Protein AF-A0A517DVV5-F1 (afdb_monomer_lite)

pLDDT: mean 75.3, std 7.17, ra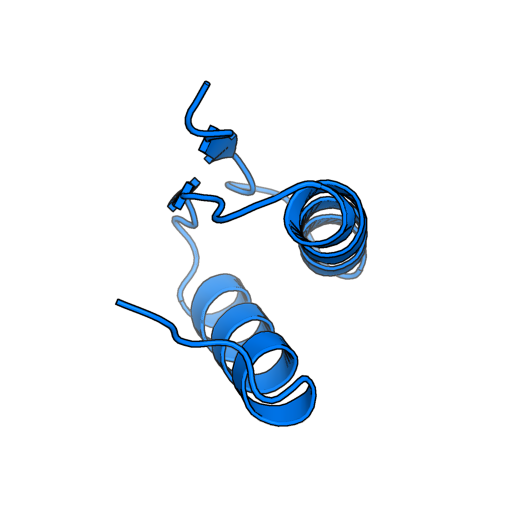nge [43.78, 84.06]

Foldseek 3Di:
DAAEAECEPPDPPVLVVSLVVNVVPHHHHYDYPDPVSVVVSVVVCVVVVHDDD

Organism: NCBI:txid2377

Radius of gyration: 9.98 Å; chains: 1; bounding box: 21×20×25 Å

InterPro domains:
  IPR001455 TusA-like domain [PF01206] (4-52)
  IPR036868 TusA-like domain superfamily [G3DSA:3.30.110.40] (4-53)
  IPR036868 TusA-like domain superfamily [SSF64307] (3-52)

Secondary structure (DSSP, 8-state):
--EEEE-TT--TTHHHHHHHHHHTTS-EEEE--SHHHHHHHHHHHHHTT----

Structure (mmCIF, N/CA/C/O backbone):
data_AF-A0A517DVV5-F1
#
_entry.id   AF-A0A517DVV5-F1
#
loop_
_atom_site.group_PDB
_atom_site.id
_atom_site.type_symbol
_atom_site.label_atom_id
_atom_site.label_alt_id
_atom_site.label_comp_id
_atom_site.label_asym_id
_atom_site.label_entity_id
_atom_site.label_seq_id
_atom_site.pdbx_PDB_ins_code
_atom_site.Cartn_x
_atom_site.Cartn_y
_atom_site.Cartn_z
_atom_site.occupancy
_atom_site.B_iso_or_equiv
_atom_site.auth_seq_id
_atom_site.auth_comp_id
_atom_site.auth_asym_id
_atom_site.auth_atom_id
_atom_site.pdbx_PDB_model_num
ATOM 1 N N . MET A 1 1 ? -14.342 -7.023 3.916 1.00 43.78 1 MET A N 1
ATOM 2 C CA . MET A 1 1 ? -13.891 -7.276 2.529 1.00 43.78 1 MET A CA 1
ATOM 3 C C . MET A 1 1 ? -12.519 -6.643 2.348 1.00 43.78 1 MET A C 1
ATOM 5 O O . MET A 1 1 ? -12.372 -5.490 2.719 1.00 43.78 1 MET A O 1
ATOM 9 N N . ALA A 1 2 ? -11.522 -7.354 1.815 1.00 54.22 2 ALA A N 1
ATOM 10 C CA . ALA A 1 2 ? -10.241 -6.735 1.464 1.00 54.22 2 ALA A CA 1
ATOM 11 C C . ALA A 1 2 ? -10.425 -5.870 0.206 1.00 54.22 2 ALA A C 1
ATOM 13 O O . ALA A 1 2 ? -10.747 -6.397 -0.861 1.00 54.22 2 ALA A O 1
ATOM 14 N N . ASN A 1 3 ? -10.266 -4.552 0.333 1.00 70.56 3 ASN A N 1
ATOM 15 C CA . ASN A 1 3 ? -10.472 -3.626 -0.778 1.00 70.56 3 ASN A CA 1
ATOM 16 C C . ASN A 1 3 ? -9.245 -3.684 -1.701 1.00 70.56 3 ASN A C 1
ATOM 18 O O . ASN A 1 3 ? -8.149 -3.287 -1.307 1.00 70.56 3 ASN A O 1
ATOM 22 N N . THR A 1 4 ? -9.396 -4.232 -2.909 1.00 77.44 4 THR A N 1
ATOM 23 C CA . THR A 1 4 ? -8.312 -4.247 -3.905 1.00 77.44 4 THR A CA 1
ATOM 24 C C . THR A 1 4 ? -8.462 -3.037 -4.816 1.00 77.44 4 THR A C 1
ATOM 26 O O . THR A 1 4 ? -9.473 -2.891 -5.497 1.00 77.44 4 THR A O 1
ATOM 29 N N . LEU A 1 5 ? -7.460 -2.165 -4.815 1.00 77.44 5 LEU A N 1
ATOM 30 C CA . LEU A 1 5 ? -7.424 -0.936 -5.585 1.00 77.44 5 LEU A CA 1
ATOM 31 C 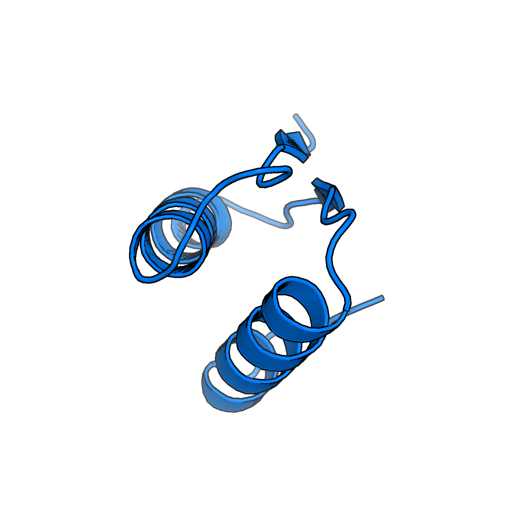C . LEU A 1 5 ? -6.523 -1.118 -6.808 1.00 77.44 5 LEU A C 1
ATOM 33 O O . LEU A 1 5 ? -5.301 -1.198 -6.684 1.00 77.44 5 LEU A O 1
ATOM 37 N N . ASP A 1 6 ? -7.125 -1.154 -7.991 1.00 80.38 6 ASP A N 1
ATOM 38 C CA . ASP A 1 6 ? -6.373 -1.131 -9.240 1.00 80.38 6 ASP A CA 1
ATOM 39 C C . ASP A 1 6 ? -6.037 0.312 -9.620 1.00 80.38 6 ASP A C 1
ATOM 41 O O . ASP A 1 6 ? -6.925 1.146 -9.804 1.00 80.38 6 ASP A O 1
ATOM 45 N N . VAL A 1 7 ? -4.743 0.618 -9.680 1.00 76.44 7 VAL A N 1
ATOM 46 C CA . VAL A 1 7 ? -4.233 1.949 -10.036 1.00 76.44 7 VAL A CA 1
ATOM 47 C C . VAL A 1 7 ? -3.313 1.903 -11.251 1.00 76.44 7 VAL A C 1
ATOM 49 O O . VAL A 1 7 ? -2.509 2.811 -11.461 1.00 76.44 7 VAL A O 1
ATOM 52 N N . ARG A 1 8 ? -3.401 0.833 -12.046 1.00 78.69 8 ARG A N 1
ATOM 53 C CA . ARG A 1 8 ? -2.586 0.650 -13.249 1.00 78.69 8 ARG A CA 1
ATOM 54 C C . ARG A 1 8 ? -3.040 1.627 -14.331 1.00 78.69 8 ARG A C 1
ATOM 56 O O . ARG A 1 8 ? -4.234 1.754 -14.587 1.00 78.69 8 ARG A O 1
ATOM 63 N N . GLY A 1 9 ? -2.094 2.323 -14.958 1.00 73.44 9 GLY A N 1
ATOM 64 C CA . GLY A 1 9 ? -2.390 3.331 -15.977 1.00 73.44 9 GLY A CA 1
ATOM 65 C C . GLY A 1 9 ? -2.968 4.632 -15.415 1.00 73.44 9 GLY A C 1
ATOM 66 O O . GLY A 1 9 ? -3.374 5.502 -16.186 1.00 73.44 9 GLY A O 1
ATOM 67 N N . LEU A 1 10 ? -3.018 4.792 -14.085 1.00 72.12 10 LEU A N 1
ATOM 68 C CA . LEU A 1 10 ? -3.425 6.046 -13.466 1.00 72.12 10 LEU A CA 1
ATOM 69 C C . LEU A 1 10 ? -2.218 6.970 -13.315 1.00 72.12 10 LEU A C 1
ATOM 71 O O . LEU A 1 10 ? -1.369 6.802 -12.438 1.00 72.12 10 LEU A O 1
ATOM 75 N N . SER A 1 11 ? -2.209 8.027 -14.114 1.00 66.56 11 SER A N 1
ATOM 76 C CA . SER A 1 11 ? -1.266 9.126 -13.948 1.00 66.56 11 SER A CA 1
ATOM 77 C C . SER A 1 11 ? -1.570 9.931 -12.683 1.00 66.56 11 SER A C 1
ATOM 79 O O . SER A 1 11 ? -2.722 10.122 -12.280 1.00 66.56 11 SER A O 1
ATOM 81 N N . CYS A 1 12 ? -0.514 10.429 -12.037 1.00 63.06 12 CYS A N 1
ATOM 82 C CA . CYS A 1 12 ? -0.649 11.331 -10.893 1.00 63.06 12 CYS A CA 1
ATOM 83 C C . CYS A 1 12 ? -1.543 12.534 -11.250 1.00 63.06 12 CYS A C 1
ATOM 85 O O . CYS A 1 12 ? -1.360 13.096 -12.329 1.00 63.06 12 CYS A O 1
ATOM 87 N N . PRO A 1 13 ? -2.469 12.952 -10.361 1.00 70.88 13 PRO A N 1
ATOM 88 C CA . PRO A 1 13 ? -2.589 12.586 -8.937 1.00 70.88 13 PRO A CA 1
ATOM 89 C C . PRO A 1 13 ? -3.611 11.477 -8.607 1.00 70.88 13 PRO A C 1
ATOM 91 O O . PRO A 1 13 ? -3.803 11.151 -7.435 1.00 70.88 13 PRO A O 1
ATOM 94 N N . LEU A 1 14 ? -4.247 10.862 -9.606 1.00 77.75 14 LEU A N 1
ATOM 95 C CA . LEU A 1 14 ? -5.319 9.876 -9.411 1.00 77.75 14 LEU A CA 1
ATOM 96 C C . LEU A 1 14 ? -4.981 8.675 -8.501 1.00 77.75 14 LEU A C 1
ATOM 98 O O . LEU A 1 14 ? -5.804 8.365 -7.634 1.00 77.75 14 LEU A O 1
ATOM 102 N N . PRO A 1 15 ? -3.815 8.002 -8.618 1.00 77.25 15 PRO A N 1
ATOM 103 C CA . PRO A 1 15 ? -3.530 6.819 -7.807 1.00 77.25 15 PRO A CA 1
ATOM 104 C C . PRO A 1 15 ? -3.426 7.148 -6.312 1.00 77.25 15 PRO A C 1
ATOM 106 O O . PRO A 1 15 ? -3.823 6.340 -5.475 1.00 77.25 15 PRO A O 1
ATOM 109 N N . LEU A 1 16 ? -2.955 8.351 -5.966 1.00 78.94 16 LEU A N 1
ATOM 110 C CA . LEU A 1 16 ? -2.840 8.803 -4.579 1.00 78.94 16 LEU A CA 1
ATOM 111 C C . LEU A 1 16 ? -4.208 9.066 -3.952 1.00 78.94 16 LEU A C 1
ATOM 113 O O . LEU A 1 16 ? -4.465 8.600 -2.847 1.00 78.94 16 LEU A O 1
ATOM 117 N N . LEU A 1 17 ? -5.101 9.755 -4.668 1.00 80.88 17 LEU A N 1
ATOM 118 C CA . LEU A 1 17 ? -6.456 10.038 -4.183 1.00 80.88 17 LEU A CA 1
ATOM 119 C C . LEU A 1 17 ? -7.256 8.751 -3.970 1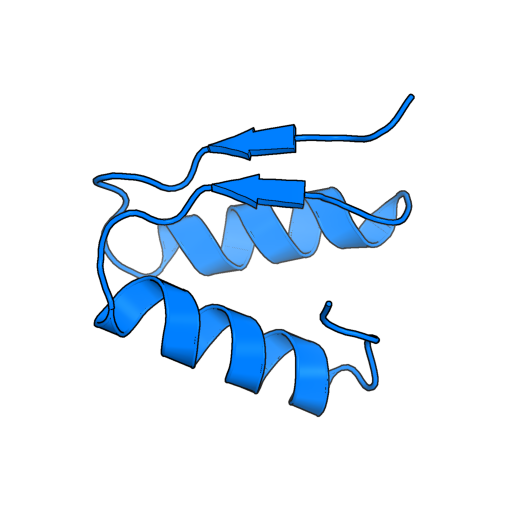.00 80.88 17 LEU A C 1
ATOM 121 O O . LEU A 1 17 ? -7.916 8.579 -2.948 1.00 80.88 17 LEU A O 1
ATOM 125 N N . ARG A 1 18 ? -7.152 7.814 -4.918 1.00 78.06 18 ARG A N 1
ATOM 126 C CA . ARG A 1 18 ? -7.789 6.496 -4.822 1.00 78.06 18 ARG A CA 1
ATOM 127 C C . ARG A 1 18 ? -7.248 5.691 -3.641 1.00 78.06 18 ARG A C 1
ATOM 129 O O . ARG A 1 18 ? -8.026 5.091 -2.908 1.00 78.06 18 ARG A O 1
ATOM 136 N N . THR A 1 19 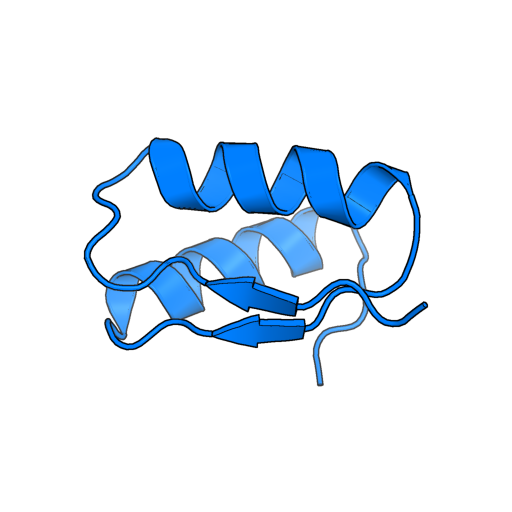? -5.935 5.740 -3.430 1.00 78.50 19 THR A N 1
ATOM 137 C CA . THR A 1 19 ? -5.275 5.108 -2.283 1.00 78.50 19 THR A CA 1
ATOM 138 C C . THR A 1 19 ? -5.737 5.719 -0.963 1.00 78.50 19 THR A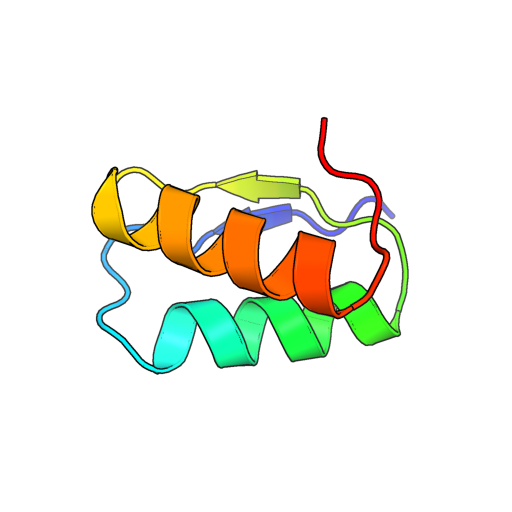 C 1
ATOM 140 O O . THR A 1 19 ? -6.105 4.981 -0.058 1.00 78.50 19 THR A O 1
ATOM 143 N N . GLN A 1 20 ? -5.793 7.049 -0.860 1.00 78.00 20 GLN A N 1
ATOM 144 C CA . GLN A 1 20 ? -6.269 7.750 0.335 1.00 78.00 20 GLN A CA 1
ATOM 145 C C . GLN A 1 20 ? -7.720 7.391 0.674 1.00 78.00 20 GLN A C 1
ATOM 147 O O . GLN A 1 20 ? -8.012 7.069 1.822 1.00 78.00 20 GLN A O 1
ATOM 152 N N . ALA A 1 21 ? -8.613 7.417 -0.318 1.00 76.94 21 ALA A N 1
ATOM 153 C CA . ALA A 1 21 ? -10.017 7.073 -0.116 1.00 76.94 21 ALA A CA 1
ATOM 154 C C . ALA A 1 21 ? -10.190 5.622 0.355 1.00 76.94 21 ALA A C 1
ATOM 156 O O . ALA A 1 21 ? -11.030 5.342 1.201 1.00 76.94 21 ALA A O 1
ATOM 157 N N . ALA A 1 22 ? -9.380 4.704 -0.173 1.00 74.19 22 ALA A N 1
ATOM 158 C CA . ALA A 1 22 ? -9.483 3.290 0.159 1.00 74.19 22 ALA A CA 1
ATOM 159 C C . ALA A 1 22 ? -8.852 2.960 1.526 1.00 74.19 22 ALA A C 1
ATOM 161 O O . ALA A 1 22 ? -9.390 2.139 2.264 1.00 74.19 22 ALA A O 1
ATOM 162 N N . LEU A 1 23 ? -7.764 3.645 1.895 1.00 71.81 23 LEU A N 1
ATOM 163 C CA . LEU A 1 23 ? -7.108 3.521 3.203 1.00 71.81 23 LEU A CA 1
ATOM 164 C C . LEU A 1 23 ? -7.930 4.078 4.370 1.00 71.81 23 LEU A C 1
ATOM 166 O O . LEU A 1 23 ? -7.654 3.724 5.512 1.00 71.81 23 LEU A O 1
ATOM 170 N N . ALA A 1 24 ? -8.906 4.949 4.104 1.00 68.19 24 ALA A N 1
ATOM 171 C CA . ALA A 1 24 ? -9.781 5.491 5.141 1.00 68.19 24 ALA A CA 1
ATOM 172 C C . ALA A 1 24 ? -10.658 4.412 5.802 1.00 68.19 24 ALA A C 1
ATOM 174 O O . ALA A 1 24 ? -11.085 4.595 6.937 1.00 68.19 24 ALA A O 1
ATOM 175 N N . ASP A 1 25 ? -10.914 3.304 5.102 1.00 64.69 25 ASP A N 1
ATOM 176 C CA . ASP A 1 25 ? -11.893 2.302 5.522 1.00 64.69 25 ASP A CA 1
ATOM 177 C C . ASP A 1 25 ? -11.240 1.067 6.177 1.00 64.69 25 ASP A C 1
ATOM 179 O O . ASP A 1 25 ? -11.758 0.560 7.170 1.00 64.69 25 ASP A O 1
ATOM 183 N N . SER A 1 26 ? -10.093 0.577 5.665 1.00 69.00 26 SER A N 1
ATOM 184 C CA . SER A 1 26 ? -9.333 -0.582 6.195 1.00 69.00 26 SER A CA 1
ATOM 185 C C . SER A 1 26 ? -8.059 -0.872 5.373 1.00 69.00 26 SER A C 1
ATOM 187 O O . SER A 1 26 ? -7.704 -0.115 4.472 1.00 69.00 26 SER A O 1
ATOM 189 N N . SER A 1 27 ? -7.361 -1.982 5.654 1.00 74.75 27 SER A N 1
ATOM 190 C CA . SER A 1 27 ? -6.261 -2.507 4.828 1.00 74.75 27 SER A CA 1
ATOM 191 C C . SER A 1 27 ? -6.679 -2.687 3.363 1.00 74.75 27 SER A C 1
ATOM 193 O O . SER A 1 27 ? -7.656 -3.383 3.068 1.00 74.75 27 SER A O 1
ATOM 195 N N . VAL A 1 28 ? -5.908 -2.106 2.438 1.00 77.69 28 VAL A N 1
ATOM 196 C CA . VAL A 1 28 ? -6.182 -2.170 0.996 1.00 77.69 28 VAL A CA 1
ATOM 197 C C . VAL A 1 28 ? -5.017 -2.750 0.217 1.00 77.69 28 VAL A C 1
ATOM 199 O O . VAL A 1 28 ? -3.855 -2.446 0.479 1.00 77.69 28 VAL A O 1
ATOM 202 N N . ARG A 1 29 ? -5.332 -3.583 -0.774 1.00 80.88 29 ARG A N 1
ATOM 203 C CA . ARG A 1 29 ? -4.342 -4.177 -1.672 1.00 80.88 29 ARG A CA 1
ATOM 204 C C . ARG A 1 29 ? -4.243 -3.330 -2.928 1.00 80.88 29 ARG A C 1
ATOM 206 O O . ARG A 1 29 ? -5.206 -3.243 -3.677 1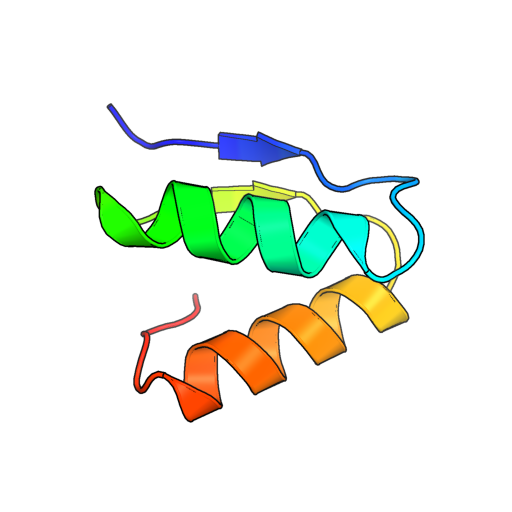.00 80.88 29 ARG A O 1
ATOM 213 N N . ILE A 1 30 ? -3.092 -2.724 -3.181 1.00 79.50 30 ILE A N 1
ATOM 214 C CA . ILE A 1 30 ? -2.921 -1.816 -4.318 1.00 79.50 30 ILE A CA 1
ATOM 215 C C . ILE A 1 30 ? -2.211 -2.548 -5.454 1.00 79.50 30 ILE A C 1
ATOM 217 O O . ILE A 1 30 ? -1.076 -3.000 -5.304 1.00 79.50 30 ILE A O 1
ATOM 221 N N . LEU A 1 31 ? -2.871 -2.644 -6.606 1.00 81.06 31 LEU A N 1
ATOM 222 C CA . LEU A 1 31 ? -2.284 -3.163 -7.835 1.00 81.06 31 LEU A CA 1
ATOM 223 C C . LEU A 1 31 ? -1.754 -1.988 -8.658 1.00 81.06 31 LEU A C 1
ATOM 225 O O . LEU A 1 31 ? -2.514 -1.270 -9.304 1.00 81.06 31 LEU A O 1
ATOM 229 N N . ALA A 1 32 ? -0.438 -1.794 -8.624 1.00 77.88 32 ALA A N 1
ATOM 230 C CA . ALA A 1 32 ? 0.275 -0.815 -9.437 1.00 77.88 32 ALA A CA 1
ATOM 231 C C . ALA A 1 32 ? 1.236 -1.544 -10.385 1.00 77.88 32 ALA A C 1
ATOM 233 O O . ALA A 1 32 ? 2.030 -2.373 -9.944 1.00 77.88 32 ALA A O 1
ATOM 234 N N . ALA A 1 33 ? 1.162 -1.239 -11.681 1.00 73.88 33 ALA A N 1
ATOM 235 C CA . ALA A 1 33 ? 2.053 -1.802 -12.699 1.00 73.88 33 ALA A CA 1
ATOM 236 C C . ALA A 1 33 ? 3.291 -0.922 -12.908 1.00 73.88 33 ALA A C 1
ATOM 238 O O . ALA A 1 33 ? 4.363 -1.413 -13.249 1.00 73.88 33 ALA A O 1
ATOM 239 N N . GLU A 1 34 ? 3.152 0.383 -12.679 1.00 79.31 34 GLU A N 1
ATOM 240 C CA . GLU A 1 34 ? 4.208 1.352 -12.931 1.00 79.31 34 GLU A CA 1
ATOM 241 C C . GLU A 1 34 ? 5.093 1.543 -11.686 1.00 79.31 34 GLU A C 1
ATOM 243 O O . GLU A 1 34 ? 4.578 1.839 -10.598 1.00 79.31 34 GLU A O 1
ATOM 248 N N . PRO A 1 35 ? 6.430 1.453 -11.820 1.00 73.88 35 PRO A N 1
ATOM 249 C CA . PRO A 1 35 ? 7.347 1.577 -10.686 1.00 73.88 35 PRO A CA 1
ATOM 250 C C . PRO A 1 35 ? 7.252 2.951 -10.003 1.00 73.88 35 PRO A C 1
ATOM 252 O O . PRO A 1 35 ? 7.303 3.041 -8.776 1.00 73.88 35 PRO A O 1
ATOM 255 N N . GLY A 1 36 ? 7.022 4.018 -10.777 1.00 78.00 36 GLY A N 1
ATOM 256 C CA . GLY A 1 36 ? 6.866 5.374 -10.245 1.00 78.00 36 GLY A CA 1
ATOM 257 C C . GLY A 1 36 ? 5.594 5.572 -9.412 1.00 78.00 36 GLY A C 1
ATOM 258 O O . GLY A 1 36 ? 5.592 6.365 -8.471 1.00 78.00 36 GLY A O 1
ATOM 259 N N . VAL A 1 37 ? 4.521 4.836 -9.715 1.00 78.12 37 VAL A N 1
ATOM 260 C CA . VAL A 1 37 ? 3.269 4.878 -8.944 1.00 78.12 37 VAL A CA 1
ATOM 261 C C . VAL A 1 37 ? 3.442 4.113 -7.634 1.00 78.12 37 VAL A C 1
ATOM 263 O O . VAL A 1 37 ? 3.104 4.639 -6.572 1.00 78.12 37 VAL A O 1
ATOM 266 N N . LYS A 1 38 ? 4.057 2.923 -7.687 1.00 79.81 38 LYS A N 1
ATOM 267 C CA . LYS A 1 38 ? 4.354 2.109 -6.500 1.00 79.81 38 LYS A CA 1
ATOM 268 C C . LYS A 1 38 ? 5.193 2.884 -5.483 1.00 79.81 38 LYS A C 1
ATOM 270 O O . LYS A 1 38 ? 4.818 2.956 -4.316 1.00 79.81 38 LYS A O 1
ATOM 275 N N . GLU A 1 39 ? 6.285 3.518 -5.910 1.00 83.06 39 GLU A N 1
ATOM 276 C CA . GLU A 1 39 ? 7.159 4.251 -4.987 1.00 83.06 39 GLU A CA 1
ATOM 277 C C . GLU A 1 39 ? 6.446 5.436 -4.315 1.00 83.06 39 GLU A C 1
ATOM 279 O O . GLU A 1 39 ? 6.592 5.647 -3.110 1.00 83.06 39 GLU A O 1
ATOM 284 N N . LYS A 1 40 ? 5.627 6.186 -5.063 1.00 81.75 40 LYS A N 1
ATOM 285 C CA . LYS A 1 40 ? 4.849 7.309 -4.515 1.00 81.75 40 LYS A CA 1
ATOM 286 C C . LYS A 1 40 ? 3.812 6.849 -3.498 1.00 81.75 40 LYS A C 1
ATOM 288 O O . LYS A 1 40 ? 3.661 7.488 -2.461 1.00 81.75 40 LYS A O 1
ATOM 293 N N . ILE A 1 41 ? 3.134 5.739 -3.774 1.00 80.19 41 ILE A N 1
ATOM 294 C CA . ILE A 1 41 ? 2.150 5.141 -2.868 1.00 80.19 41 ILE A CA 1
ATOM 295 C C . ILE A 1 41 ? 2.824 4.633 -1.593 1.00 80.19 41 ILE A C 1
ATOM 297 O O . ILE A 1 41 ? 2.336 4.916 -0.504 1.00 80.19 41 ILE A O 1
ATOM 301 N N . ILE A 1 42 ? 3.976 3.964 -1.703 1.00 82.19 42 ILE A N 1
ATOM 302 C CA . ILE A 1 42 ? 4.752 3.514 -0.538 1.00 82.19 42 ILE A CA 1
ATOM 303 C C . ILE A 1 42 ? 5.224 4.714 0.291 1.00 82.19 42 ILE A C 1
ATOM 305 O O . ILE A 1 42 ? 5.086 4.705 1.513 1.00 82.19 42 ILE A O 1
ATOM 309 N N . LYS A 1 43 ? 5.757 5.762 -0.354 1.00 84.06 43 LYS A N 1
ATOM 310 C CA . LYS A 1 43 ? 6.166 7.007 0.322 1.00 84.06 43 LYS A CA 1
ATOM 311 C C . LYS A 1 43 ? 4.990 7.659 1.049 1.00 84.06 43 LYS A C 1
ATOM 313 O O . LYS A 1 43 ? 5.132 8.033 2.210 1.00 84.06 43 LYS A O 1
ATOM 318 N N . TYR A 1 44 ? 3.833 7.743 0.395 1.00 82.06 44 TYR A N 1
ATOM 319 C CA . TYR A 1 44 ? 2.606 8.263 0.992 1.00 82.06 44 TYR A CA 1
ATOM 320 C C . TYR A 1 44 ? 2.152 7.421 2.191 1.00 82.06 44 TYR A C 1
ATOM 322 O O . TYR A 1 44 ? 1.923 7.960 3.270 1.00 82.06 44 TYR A O 1
ATOM 330 N N . ALA A 1 45 ? 2.099 6.098 2.035 1.00 81.56 45 ALA A N 1
ATOM 331 C CA . ALA A 1 45 ? 1.700 5.179 3.093 1.00 81.56 45 ALA A CA 1
ATOM 332 C C . ALA A 1 45 ? 2.635 5.270 4.308 1.00 81.56 45 ALA A C 1
ATOM 334 O O . ALA A 1 45 ? 2.167 5.430 5.433 1.00 81.56 45 ALA A O 1
ATOM 335 N N . ARG A 1 46 ? 3.956 5.294 4.088 1.00 81.94 46 ARG A N 1
ATOM 336 C CA . ARG A 1 46 ? 4.938 5.515 5.162 1.00 81.94 46 ARG A CA 1
ATOM 337 C C . ARG A 1 46 ? 4.774 6.874 5.840 1.00 81.94 46 ARG A C 1
ATOM 339 O O . ARG A 1 46 ? 4.856 6.940 7.063 1.00 81.94 46 ARG A O 1
ATOM 346 N N . SER A 1 47 ? 4.507 7.938 5.077 1.00 82.25 47 SER A N 1
ATOM 347 C CA . SER A 1 47 ? 4.239 9.271 5.639 1.00 82.25 47 SER A CA 1
ATOM 348 C C . SER A 1 47 ? 3.008 9.274 6.546 1.00 82.25 47 SER A C 1
ATOM 350 O O . SER A 1 47 ? 2.982 9.998 7.536 1.00 82.25 47 SER A O 1
ATOM 352 N N . GLN A 1 48 ? 2.017 8.440 6.235 1.00 75.62 48 GLN A N 1
ATOM 353 C CA . GLN A 1 48 ? 0.797 8.268 7.023 1.00 75.62 48 GLN A CA 1
ATOM 354 C C . GLN A 1 48 ? 0.940 7.214 8.136 1.00 75.62 48 GLN A C 1
ATOM 356 O O . GLN A 1 48 ? -0.054 6.845 8.754 1.00 75.62 48 GLN A O 1
ATOM 361 N N . LYS A 1 49 ? 2.163 6.722 8.408 1.00 77.31 49 LYS A N 1
ATOM 362 C CA . LYS A 1 49 ? 2.454 5.628 9.360 1.00 77.31 49 LYS A CA 1
ATOM 363 C C . LYS A 1 49 ? 1.666 4.339 9.082 1.00 77.31 49 LYS A C 1
ATOM 365 O O . LYS A 1 49 ? 1.368 3.578 9.998 1.00 77.31 49 LYS A O 1
ATOM 370 N N . LEU A 1 50 ? 1.345 4.084 7.819 1.00 72.56 50 LEU A N 1
ATOM 371 C CA . LEU A 1 50 ? 0.660 2.872 7.389 1.00 72.56 50 LEU A CA 1
ATOM 372 C C . LEU A 1 50 ? 1.670 1.750 7.142 1.00 72.56 50 LEU A C 1
ATOM 374 O O . LEU A 1 50 ? 2.782 1.984 6.660 1.00 72.56 50 LEU A O 1
ATOM 378 N N . HIS A 1 51 ? 1.266 0.524 7.466 1.00 71.00 51 HIS A N 1
ATOM 379 C CA . HIS A 1 51 ? 2.049 -0.672 7.179 1.00 71.00 51 HIS A CA 1
ATOM 380 C C . HIS A 1 51 ? 1.879 -1.057 5.704 1.00 71.00 51 HIS A C 1
ATOM 382 O O . HIS A 1 51 ? 0.757 -1.086 5.200 1.00 71.00 51 HIS A O 1
ATOM 388 N N . VAL A 1 52 ? 2.987 -1.323 5.012 1.00 73.00 52 VAL A N 1
ATOM 389 C CA . VAL A 1 52 ? 2.993 -1.737 3.602 1.00 73.00 52 VAL A CA 1
ATOM 390 C C . VAL A 1 52 ? 3.698 -3.083 3.510 1.00 73.00 52 VAL A C 1
ATOM 392 O O . VAL A 1 52 ? 4.864 -3.164 3.898 1.00 73.00 52 VAL A O 1
ATOM 395 N N . GLU A 1 53 ? 2.993 -4.091 2.996 1.00 68.38 53 GLU A N 1
ATOM 396 C CA . GLU A 1 53 ? 3.477 -5.458 2.744 1.00 68.38 53 GLU A CA 1
ATOM 397 C C . GLU A 1 53 ? 3.557 -5.742 1.236 1.00 68.38 53 GLU A C 1
ATOM 399 O O . GLU A 1 53 ? 2.657 -5.277 0.491 1.00 68.38 53 GLU A O 1
#

Sequence (53 aa):
MANTLDVRGLSCPLPLLRTQAALADSSVRILAAEPGVKEKIIKYARSQKLHVE